Protein AF-A0AAW6MCD8-F1 (afdb_monomer_lite)

Structure (mmCIF, N/CA/C/O backbone):
data_AF-A0AAW6MCD8-F1
#
_entry.id   AF-A0AAW6MCD8-F1
#
loop_
_atom_site.group_PDB
_atom_site.id
_atom_site.type_symbol
_atom_site.label_atom_id
_atom_site.label_alt_id
_atom_site.label_comp_id
_atom_site.label_asym_id
_atom_site.label_entity_id
_atom_site.label_seq_id
_atom_site.pdbx_PDB_ins_code
_atom_site.Cartn_x
_atom_site.Cartn_y
_atom_site.Cartn_z
_atom_site.occupancy
_atom_site.B_iso_or_equiv
_atom_site.auth_seq_id
_atom_site.auth_comp_id
_atom_site.auth_asym_id
_atom_site.auth_atom_id
_atom_site.pdbx_PDB_model_num
ATOM 1 N N . ASN A 1 1 ? 3.191 3.918 10.130 1.00 92.19 1 ASN A N 1
ATOM 2 C CA . ASN A 1 1 ? 4.399 4.742 10.336 1.00 92.19 1 ASN A CA 1
ATOM 3 C C . ASN A 1 1 ? 5.266 4.048 11.384 1.00 92.19 1 ASN A C 1
ATOM 5 O O . ASN A 1 1 ? 4.896 4.081 12.546 1.00 92.19 1 ASN A O 1
ATOM 9 N N . PRO A 1 2 ? 6.388 3.410 11.004 1.00 92.88 2 PRO A N 1
ATOM 10 C CA . PRO A 1 2 ? 7.155 2.525 11.894 1.00 92.88 2 PRO A CA 1
ATOM 11 C C . PRO A 1 2 ? 7.720 3.162 13.170 1.00 92.88 2 PRO A C 1
ATOM 13 O O . PRO A 1 2 ? 8.092 2.442 14.091 1.00 92.88 2 PRO A O 1
ATOM 16 N N . LYS A 1 3 ? 7.855 4.493 13.210 1.00 96.44 3 LYS A N 1
ATOM 17 C CA . LYS A 1 3 ? 8.504 5.215 14.318 1.00 96.44 3 LYS A CA 1
ATOM 18 C C . LYS A 1 3 ? 7.532 5.999 15.191 1.00 96.44 3 LYS A C 1
ATOM 20 O O . LYS A 1 3 ? 7.942 6.496 16.232 1.00 96.44 3 LYS A O 1
ATOM 25 N N . GLU A 1 4 ? 6.279 6.105 14.767 1.00 96.19 4 GLU A N 1
ATOM 26 C CA . GLU A 1 4 ? 5.276 6.946 15.408 1.00 96.19 4 GLU A CA 1
ATOM 27 C C . GLU A 1 4 ? 4.125 6.085 15.915 1.00 96.19 4 GLU A C 1
ATOM 29 O O . GLU A 1 4 ? 3.681 5.163 15.231 1.00 96.19 4 GLU A O 1
ATOM 34 N N . THR A 1 5 ? 3.608 6.418 17.092 1.00 96.62 5 THR A N 1
ATOM 35 C CA . THR A 1 5 ? 2.380 5.822 17.642 1.00 96.62 5 THR A CA 1
ATOM 36 C C . THR A 1 5 ? 1.138 6.668 17.345 1.00 96.62 5 THR A C 1
ATOM 38 O O . THR A 1 5 ? 0.013 6.195 17.505 1.00 96.62 5 THR A O 1
ATOM 41 N N . GLU A 1 6 ? 1.322 7.903 16.867 1.00 97.00 6 GLU A N 1
ATOM 42 C CA . GLU A 1 6 ? 0.259 8.836 16.488 1.00 97.00 6 GLU A CA 1
ATOM 43 C C . GLU A 1 6 ? 0.716 9.741 15.332 1.00 97.00 6 GLU A C 1
ATOM 45 O O . GLU A 1 6 ? 1.864 10.179 15.288 1.00 97.00 6 GLU A O 1
ATOM 50 N N . VAL A 1 7 ? -0.182 10.046 14.392 1.00 94.50 7 VAL A N 1
ATOM 51 C CA . VAL A 1 7 ? 0.023 11.039 13.328 1.00 94.50 7 VAL A CA 1
ATOM 52 C C . VAL A 1 7 ? -1.211 11.934 13.263 1.00 94.50 7 VAL A C 1
ATOM 54 O O . VAL A 1 7 ? -2.313 11.450 13.030 1.00 94.50 7 VAL A O 1
ATOM 57 N N . GLN A 1 8 ? -1.033 13.245 13.455 1.00 92.19 8 GLN A N 1
ATOM 58 C CA . GLN A 1 8 ? -2.122 14.239 13.415 1.00 92.19 8 GLN A CA 1
ATOM 59 C C . GLN A 1 8 ? -3.315 13.901 14.341 1.00 92.19 8 GLN A C 1
ATOM 61 O O . GLN A 1 8 ? -4.468 14.123 13.978 1.00 92.19 8 GLN A O 1
ATOM 66 N N . GLY A 1 9 ? -3.060 13.348 15.533 1.00 93.88 9 GLY A N 1
ATOM 67 C CA . GLY A 1 9 ? -4.118 12.955 16.474 1.00 93.88 9 GLY A CA 1
ATOM 68 C C . GLY A 1 9 ? -4.813 11.629 16.145 1.00 93.88 9 GLY A C 1
ATOM 69 O O . GLY A 1 9 ? -5.783 11.270 16.810 1.00 93.88 9 GLY A O 1
ATOM 70 N N . VAL A 1 10 ? -4.343 10.898 15.129 1.00 93.38 10 VAL A N 1
ATOM 71 C CA . VAL A 1 10 ? -4.854 9.577 14.742 1.00 93.38 10 VAL A CA 1
ATOM 72 C C . VAL A 1 10 ? -3.832 8.508 15.110 1.00 93.38 10 VAL A C 1
ATOM 74 O O . VAL A 1 10 ? -2.637 8.672 14.858 1.00 93.38 10 VAL A O 1
ATOM 77 N N . THR A 1 11 ? -4.294 7.396 15.686 1.00 96.56 11 THR A N 1
ATOM 78 C CA . THR A 1 11 ? -3.442 6.247 16.020 1.00 96.56 11 THR A CA 1
ATOM 79 C C . THR A 1 11 ? -2.658 5.778 14.799 1.00 96.56 11 THR A C 1
ATOM 81 O O . THR A 1 11 ? -3.231 5.501 13.745 1.00 96.56 11 THR A O 1
ATOM 84 N N . ALA A 1 12 ? -1.341 5.671 14.956 1.00 97.12 12 ALA A N 1
ATOM 85 C CA . ALA A 1 12 ? -0.454 5.157 13.930 1.00 97.12 12 ALA A CA 1
ATOM 86 C C . ALA A 1 12 ? 0.020 3.749 14.295 1.00 97.12 12 ALA A C 1
ATOM 88 O O . ALA A 1 12 ? 0.367 3.459 15.438 1.00 97.12 12 ALA A O 1
ATOM 89 N N . TYR A 1 13 ? 0.049 2.885 13.286 1.00 96.75 13 TYR A N 1
ATOM 90 C CA . TYR A 1 13 ? 0.527 1.512 13.392 1.00 96.75 13 TYR A CA 1
ATOM 91 C C . TYR A 1 13 ? 1.911 1.398 12.760 1.00 96.75 13 TYR A C 1
ATOM 93 O O . TYR A 1 13 ? 2.189 2.057 11.748 1.00 96.75 13 TYR A O 1
ATOM 101 N N . ALA A 1 14 ? 2.786 0.590 13.355 1.00 95.56 14 ALA A N 1
ATOM 102 C CA . ALA A 1 14 ? 4.151 0.435 12.867 1.00 95.56 14 ALA A CA 1
ATOM 103 C C . ALA A 1 14 ? 4.191 -0.342 11.543 1.00 95.56 14 ALA A C 1
ATOM 105 O O . ALA A 1 14 ? 4.934 0.044 10.638 1.00 95.56 14 ALA A O 1
ATOM 106 N N . ASP A 1 15 ? 3.339 -1.360 11.426 1.00 95.25 15 ASP A N 1
ATOM 107 C CA . ASP A 1 15 ? 3.217 -2.241 10.271 1.00 95.25 15 ASP A CA 1
ATOM 108 C C . ASP A 1 15 ? 1.764 -2.294 9.762 1.00 95.25 15 ASP A C 1
ATOM 110 O O . ASP A 1 15 ? 0.811 -2.078 10.516 1.00 95.25 15 ASP A O 1
ATOM 114 N N . VAL A 1 16 ? 1.584 -2.591 8.472 1.00 94.25 16 VAL A N 1
ATOM 115 C CA . VAL A 1 16 ? 0.255 -2.795 7.871 1.00 94.25 16 VAL A CA 1
ATOM 116 C C . VAL A 1 16 ? -0.463 -4.006 8.471 1.00 94.25 16 VAL A C 1
ATOM 118 O O . VAL A 1 16 ? -1.684 -4.051 8.461 1.00 94.25 16 VAL A O 1
ATOM 121 N N . LYS A 1 17 ? 0.259 -4.959 9.063 1.00 94.19 17 LYS A N 1
ATOM 122 C CA . LYS A 1 17 ? -0.305 -6.118 9.771 1.00 94.19 17 LYS A CA 1
ATOM 123 C C . LYS A 1 17 ? -1.056 -5.758 11.041 1.00 94.19 17 LYS A C 1
ATOM 125 O O . LYS A 1 17 ? -1.927 -6.517 11.465 1.00 94.19 17 LYS A O 1
ATOM 130 N N . ASP A 1 18 ? -0.757 -4.611 11.632 1.00 95.62 18 ASP A N 1
ATOM 131 C CA . ASP A 1 18 ? -1.333 -4.219 12.916 1.00 95.62 18 ASP A CA 1
ATOM 132 C C . ASP A 1 18 ? -2.621 -3.396 12.755 1.00 95.62 18 ASP A C 1
ATOM 134 O O . ASP A 1 18 ? -3.325 -3.154 13.736 1.00 95.62 18 ASP A O 1
ATOM 138 N N . ILE A 1 19 ? -2.951 -2.974 11.528 1.00 95.56 19 ILE A N 1
ATOM 139 C CA . ILE A 1 19 ? -4.151 -2.173 11.259 1.00 95.56 19 ILE A CA 1
ATOM 140 C C . ILE A 1 19 ? -5.426 -3.036 11.351 1.00 95.56 19 ILE A C 1
ATOM 142 O O . ILE A 1 19 ? -5.369 -4.249 11.107 1.00 95.56 19 ILE A O 1
ATOM 146 N N . PRO A 1 20 ? -6.590 -2.445 11.675 1.00 96.38 20 PRO A N 1
ATOM 147 C CA . PRO A 1 20 ? -7.880 -3.125 11.551 1.00 96.38 20 PRO A CA 1
ATOM 148 C C . PRO A 1 20 ? -8.265 -3.371 10.085 1.00 96.38 20 PRO A C 1
ATOM 150 O O . PRO A 1 20 ? -7.732 -2.729 9.179 1.00 96.38 20 PRO A O 1
ATOM 153 N N . ASP A 1 21 ? -9.239 -4.251 9.852 1.00 97.25 21 ASP A N 1
ATOM 154 C CA . ASP A 1 21 ? -9.819 -4.451 8.518 1.00 97.25 21 ASP A CA 1
ATOM 155 C C . ASP A 1 21 ? -10.233 -3.111 7.898 1.00 97.25 21 ASP A C 1
ATOM 157 O O . ASP A 1 21 ? -10.821 -2.251 8.560 1.00 97.25 21 ASP A O 1
ATOM 161 N N . THR A 1 22 ? -9.868 -2.916 6.633 1.00 95.50 22 THR A N 1
ATOM 162 C CA . THR A 1 22 ? -9.968 -1.631 5.940 1.00 95.50 22 THR A CA 1
ATO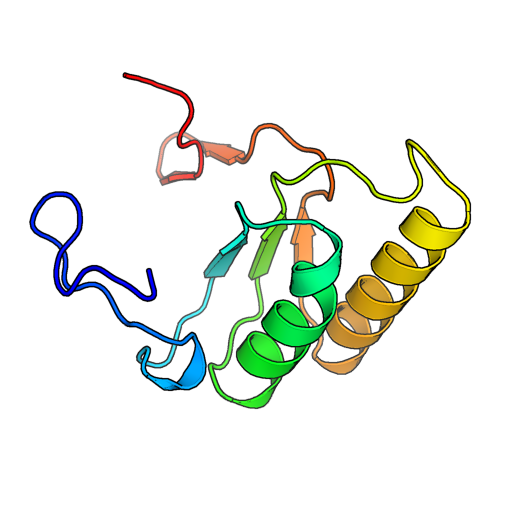M 163 C C . THR A 1 22 ? -10.317 -1.859 4.471 1.00 95.50 22 THR A C 1
ATOM 165 O O . THR A 1 22 ? -9.872 -2.818 3.856 1.00 95.50 22 THR A O 1
ATOM 168 N N . GLU A 1 23 ? -11.092 -0.955 3.874 1.00 95.38 23 GLU A N 1
ATOM 169 C CA . GLU A 1 23 ? -11.582 -1.117 2.496 1.00 95.38 23 GLU A CA 1
ATOM 170 C C . GLU A 1 23 ? -10.667 -0.462 1.443 1.00 95.38 23 GLU A C 1
ATOM 172 O O . GLU A 1 23 ? -10.540 -0.965 0.322 1.00 95.38 23 GLU A O 1
ATOM 177 N N . LEU A 1 24 ? -10.004 0.644 1.808 1.00 95.25 24 LEU A N 1
ATOM 178 C CA . LEU A 1 24 ? -9.173 1.482 0.936 1.00 95.25 24 LEU A CA 1
ATOM 179 C C . LEU A 1 24 ? -7.787 1.710 1.547 1.00 95.25 24 LEU A C 1
ATOM 181 O O . LEU A 1 24 ? -7.677 2.164 2.685 1.00 95.25 24 LEU A O 1
ATOM 185 N N . ALA A 1 25 ? -6.738 1.501 0.753 1.00 96.12 25 ALA A N 1
ATOM 186 C CA . ALA A 1 25 ? -5.373 1.871 1.105 1.00 96.12 25 ALA A CA 1
ATOM 187 C C . ALA A 1 25 ? -4.799 2.914 0.142 1.00 96.12 25 ALA A C 1
ATOM 189 O O . ALA A 1 25 ? -4.907 2.790 -1.079 1.00 96.12 25 ALA A O 1
ATOM 190 N N . ILE A 1 26 ? -4.129 3.921 0.706 1.00 95.56 26 ILE A N 1
ATOM 191 C CA . ILE A 1 26 ? -3.396 4.932 -0.056 1.00 95.56 26 ILE A CA 1
ATOM 192 C C . ILE A 1 26 ? -1.914 4.788 0.270 1.00 95.56 26 ILE A C 1
ATOM 194 O O . ILE A 1 26 ? -1.505 4.948 1.421 1.00 95.56 26 ILE A O 1
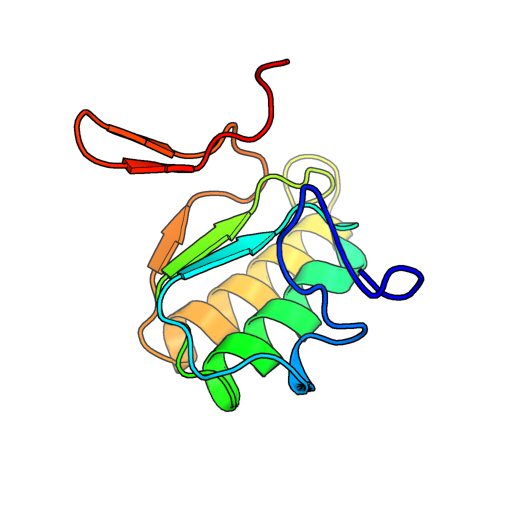ATOM 198 N N . LEU A 1 27 ? -1.108 4.459 -0.736 1.00 96.00 27 LEU A N 1
ATOM 199 C CA . LEU A 1 27 ? 0.311 4.180 -0.572 1.00 96.00 27 LEU A CA 1
ATOM 200 C C . LEU A 1 27 ? 1.135 5.399 -0.991 1.00 96.00 27 LEU A C 1
ATOM 202 O O . LEU A 1 27 ? 1.123 5.816 -2.149 1.00 96.00 27 LEU A O 1
ATOM 206 N N . ALA A 1 28 ? 1.880 5.925 -0.020 1.00 94.69 28 ALA A N 1
ATOM 207 C CA . ALA A 1 28 ? 2.870 6.989 -0.169 1.00 94.69 28 ALA A CA 1
ATOM 208 C C . ALA A 1 28 ? 4.213 6.540 0.441 1.00 94.69 28 ALA A C 1
ATOM 210 O O . ALA A 1 28 ? 4.745 7.153 1.366 1.00 94.69 28 ALA A O 1
ATOM 211 N N . ILE A 1 29 ? 4.714 5.398 -0.032 1.00 95.31 29 ILE A N 1
ATOM 212 C CA . ILE A 1 29 ? 5.945 4.725 0.426 1.00 95.31 29 ILE A CA 1
ATOM 213 C C . ILE A 1 29 ? 6.871 4.448 -0.772 1.00 95.31 29 ILE A C 1
ATOM 215 O O . ILE A 1 29 ? 6.400 4.524 -1.903 1.00 95.31 29 ILE A O 1
ATOM 219 N N . PRO A 1 30 ? 8.165 4.127 -0.596 1.00 95.94 30 PRO A N 1
ATOM 220 C CA . PRO A 1 30 ? 9.039 3.799 -1.728 1.00 95.94 30 PRO A CA 1
ATOM 221 C C . PRO A 1 30 ? 8.448 2.704 -2.633 1.00 95.94 30 PRO A C 1
ATOM 223 O O . PRO A 1 30 ? 7.914 1.721 -2.118 1.00 95.94 30 PRO A O 1
ATOM 226 N N . ALA A 1 31 ? 8.569 2.849 -3.959 1.00 96.62 31 ALA A N 1
ATOM 227 C CA . ALA A 1 31 ? 7.965 1.940 -4.944 1.00 96.62 31 ALA A CA 1
ATOM 228 C C . ALA A 1 31 ? 8.310 0.463 -4.701 1.00 96.62 31 ALA A C 1
ATOM 230 O O . ALA A 1 31 ? 7.455 -0.410 -4.821 1.00 96.62 31 ALA A O 1
ATOM 231 N N . GLN A 1 32 ? 9.541 0.183 -4.266 1.00 97.00 32 GLN A N 1
ATOM 232 C CA . GLN A 1 32 ? 10.024 -1.171 -3.978 1.00 97.00 32 GLN A CA 1
ATOM 233 C C . GLN A 1 32 ? 9.243 -1.859 -2.850 1.00 97.00 32 GLN A C 1
ATOM 235 O O . GLN A 1 32 ? 9.216 -3.083 -2.787 1.00 97.00 32 GLN A O 1
ATOM 240 N N . MET A 1 33 ? 8.617 -1.085 -1.960 1.00 97.44 33 MET A N 1
ATOM 241 C CA . MET A 1 33 ? 7.820 -1.601 -0.846 1.00 97.44 33 MET A CA 1
ATOM 242 C C . MET A 1 33 ? 6.341 -1.780 -1.208 1.00 97.44 33 MET A C 1
ATOM 244 O O . MET A 1 33 ? 5.609 -2.431 -0.465 1.00 97.44 33 MET A O 1
ATOM 248 N N . CYS A 1 34 ? 5.878 -1.195 -2.317 1.00 97.81 34 CYS A N 1
ATOM 249 C CA . CYS A 1 34 ? 4.467 -1.218 -2.688 1.00 97.81 34 CYS A CA 1
ATOM 250 C C . CYS A 1 34 ? 3.929 -2.631 -2.974 1.00 97.81 34 CYS A C 1
ATOM 252 O O . CYS A 1 34 ? 2.875 -2.934 -2.422 1.00 97.81 34 CYS A O 1
ATOM 254 N N . PRO A 1 35 ? 4.599 -3.515 -3.745 1.00 98.25 35 PRO A N 1
ATOM 255 C CA . PRO A 1 35 ? 4.047 -4.840 -4.045 1.00 98.25 35 PRO A CA 1
ATOM 256 C C . PRO A 1 35 ? 3.747 -5.670 -2.793 1.00 98.25 35 PRO A C 1
ATOM 258 O O . PRO A 1 35 ? 2.656 -6.219 -2.660 1.00 98.25 35 PRO A O 1
ATOM 261 N N . ASP A 1 36 ? 4.685 -5.707 -1.844 1.00 98.06 36 ASP A N 1
ATOM 262 C CA . ASP A 1 36 ? 4.531 -6.495 -0.619 1.00 98.06 36 ASP A CA 1
ATOM 263 C C . ASP A 1 36 ? 3.436 -5.905 0.284 1.00 98.06 36 ASP A C 1
ATOM 265 O O . ASP A 1 36 ? 2.639 -6.642 0.860 1.00 98.06 36 ASP A O 1
ATOM 269 N N . ALA A 1 37 ? 3.344 -4.571 0.359 1.00 97.81 37 ALA A N 1
ATOM 270 C CA . ALA A 1 37 ? 2.273 -3.905 1.094 1.00 97.81 37 ALA A CA 1
ATOM 271 C C . ALA A 1 37 ? 0.890 -4.175 0.477 1.00 97.81 37 ALA A C 1
ATOM 273 O O . ALA A 1 37 ? -0.063 -4.411 1.215 1.00 97.81 37 ALA A O 1
ATOM 274 N N . VAL A 1 38 ? 0.765 -4.154 -0.856 1.00 98.38 38 VAL A N 1
ATOM 275 C CA . VAL A 1 38 ? -0.507 -4.412 -1.554 1.00 98.38 38 VAL A CA 1
ATOM 276 C C . VAL A 1 38 ? -0.964 -5.857 -1.340 1.00 98.38 38 VAL A C 1
ATOM 278 O O . VAL A 1 38 ? -2.133 -6.066 -1.022 1.00 98.38 38 VAL A O 1
ATOM 281 N N . GLU A 1 39 ? -0.063 -6.841 -1.443 1.00 98.50 39 GLU A N 1
ATOM 282 C CA . GLU A 1 39 ? -0.393 -8.253 -1.181 1.00 98.50 39 GLU A CA 1
ATOM 283 C C . GLU A 1 39 ? -0.869 -8.464 0.255 1.00 98.50 39 GLU A C 1
ATOM 285 O O . GLU A 1 39 ? -1.926 -9.056 0.458 1.00 98.50 39 GLU A O 1
ATOM 290 N N . GLU A 1 40 ? -0.142 -7.940 1.243 1.00 98.19 40 GLU A N 1
ATOM 291 C CA . GLU A 1 40 ? -0.502 -8.083 2.657 1.00 98.19 40 GLU A CA 1
ATOM 292 C C . GLU A 1 40 ? -1.866 -7.443 2.962 1.00 98.19 40 GLU A C 1
ATOM 294 O O . GLU A 1 40 ? -2.734 -8.055 3.585 1.00 98.19 40 GLU A O 1
ATOM 299 N N . LEU A 1 41 ? -2.092 -6.220 2.475 1.00 98.50 41 LEU A N 1
ATOM 300 C CA . LEU A 1 41 ? -3.349 -5.499 2.671 1.00 98.50 41 LEU A CA 1
ATOM 301 C C . LEU A 1 41 ? -4.536 -6.211 2.003 1.00 98.50 41 LEU A C 1
ATOM 303 O O . LEU A 1 41 ? -5.627 -6.275 2.576 1.00 98.50 41 LEU A O 1
ATOM 307 N N . ALA A 1 42 ? -4.337 -6.761 0.804 1.00 98.31 42 ALA A N 1
ATOM 308 C CA . ALA A 1 42 ? -5.380 -7.492 0.096 1.00 98.31 42 ALA A CA 1
ATOM 309 C C . ALA A 1 42 ? -5.678 -8.853 0.748 1.00 98.31 42 ALA A C 1
ATOM 311 O O . ALA A 1 42 ? -6.848 -9.234 0.862 1.00 98.31 42 ALA A O 1
ATOM 312 N N . ALA A 1 43 ? -4.646 -9.575 1.183 1.00 98.12 43 ALA A N 1
ATOM 313 C CA . ALA A 1 43 ? -4.778 -10.902 1.770 1.00 98.12 43 ALA A CA 1
ATOM 314 C C . ALA A 1 43 ? -5.391 -10.851 3.176 1.00 98.12 43 ALA A C 1
ATOM 316 O O . ALA A 1 43 ? -6.369 -11.546 3.450 1.00 98.12 43 ALA A O 1
ATOM 317 N N . GLU A 1 44 ? -4.851 -9.993 4.042 1.00 97.81 44 GLU A N 1
ATOM 318 C CA . GLU A 1 44 ? -5.094 -10.061 5.487 1.00 97.81 44 GLU A CA 1
ATOM 319 C C . GLU A 1 44 ? -5.976 -8.924 6.013 1.00 97.81 44 GLU A C 1
ATOM 321 O O . GLU A 1 44 ? -6.537 -9.047 7.098 1.00 97.81 44 GLU A O 1
ATOM 326 N N . LYS A 1 45 ? -6.119 -7.814 5.270 1.00 97.81 45 LYS A N 1
ATOM 327 C CA . LYS A 1 45 ? -6.828 -6.601 5.739 1.00 97.81 45 LYS A CA 1
ATOM 328 C C . LYS A 1 45 ? -8.088 -6.249 4.965 1.00 97.81 45 LYS A C 1
ATOM 330 O O . LYS A 1 45 ? -8.666 -5.196 5.211 1.00 97.81 45 LYS A O 1
ATOM 335 N N . GLN A 1 46 ? -8.529 -7.135 4.068 1.00 96.81 46 GLN A N 1
ATOM 336 C CA . GLN A 1 46 ? -9.736 -6.974 3.244 1.00 96.81 46 GLN A CA 1
ATOM 337 C C . GLN A 1 46 ? -9.717 -5.743 2.322 1.00 96.81 46 GLN A C 1
ATOM 339 O O . GLN A 1 46 ? -10.762 -5.334 1.815 1.00 96.81 46 GLN A O 1
ATOM 344 N N . VAL A 1 47 ? -8.537 -5.183 2.038 1.00 98.38 47 VAL A N 1
ATOM 345 C CA . VAL A 1 47 ? -8.438 -4.020 1.154 1.00 98.38 47 VAL A CA 1
ATOM 346 C C . VAL A 1 47 ? -8.758 -4.441 -0.277 1.00 98.38 47 VAL A C 1
ATOM 348 O O . VAL A 1 47 ? -8.184 -5.393 -0.815 1.00 98.38 47 VAL A O 1
ATOM 351 N N . ARG A 1 48 ? -9.692 -3.721 -0.903 1.00 98.38 48 ARG A N 1
ATOM 352 C CA . ARG A 1 48 ? -10.107 -3.935 -2.300 1.00 98.38 48 ARG A CA 1
ATOM 353 C C . ARG A 1 48 ? -9.992 -2.678 -3.153 1.00 98.38 48 ARG A C 1
ATOM 355 O O . ARG A 1 48 ? -10.198 -2.748 -4.358 1.00 98.38 48 ARG A O 1
ATOM 362 N N . ALA A 1 49 ? -9.615 -1.547 -2.566 1.00 97.75 49 ALA A N 1
ATOM 363 C CA . ALA A 1 49 ? -9.294 -0.333 -3.298 1.00 97.75 49 ALA A CA 1
ATOM 364 C C . ALA A 1 49 ? -7.889 0.156 -2.935 1.00 97.75 49 ALA A C 1
ATOM 366 O O . ALA A 1 49 ? -7.550 0.294 -1.760 1.00 97.75 49 ALA A O 1
ATOM 367 N N . PHE A 1 50 ? -7.088 0.453 -3.953 1.00 97.81 50 PHE A N 1
ATOM 368 C CA . PHE A 1 50 ? -5.731 0.960 -3.805 1.00 97.81 50 PHE A CA 1
ATOM 369 C C . PHE A 1 50 ? -5.555 2.266 -4.573 1.00 97.81 50 PHE A C 1
ATOM 371 O O . PHE A 1 50 ? -5.976 2.394 -5.723 1.00 97.81 50 PHE A O 1
ATOM 378 N N . ILE A 1 51 ? -4.887 3.228 -3.946 1.00 96.44 51 ILE A N 1
ATOM 379 C CA . ILE A 1 51 ? -4.396 4.444 -4.594 1.00 96.44 51 ILE A CA 1
ATOM 380 C C . ILE A 1 51 ? -2.897 4.512 -4.337 1.00 96.44 51 ILE A C 1
ATOM 382 O O . ILE A 1 51 ? -2.474 4.641 -3.190 1.00 96.44 51 ILE A O 1
ATOM 386 N N . ILE A 1 52 ? -2.080 4.427 -5.381 1.00 96.94 52 ILE A N 1
ATOM 387 C CA . ILE A 1 52 ? -0.622 4.487 -5.240 1.00 96.94 52 ILE A CA 1
ATOM 388 C C . ILE A 1 52 ? -0.141 5.838 -5.765 1.00 96.94 52 ILE A C 1
ATOM 390 O O . ILE A 1 52 ? -0.206 6.122 -6.961 1.00 96.94 52 ILE A O 1
ATOM 394 N N . LEU A 1 53 ? 0.320 6.686 -4.842 1.00 94.94 53 LEU A N 1
ATOM 395 C CA . LEU A 1 53 ? 0.848 8.018 -5.155 1.00 94.94 53 LEU A CA 1
ATOM 396 C C . LEU A 1 53 ? 2.305 7.954 -5.620 1.00 94.94 53 LEU A C 1
ATOM 398 O O . LEU A 1 53 ? 2.758 8.800 -6.385 1.00 94.94 53 LEU A O 1
ATOM 402 N N . SER A 1 54 ? 3.039 6.961 -5.126 1.00 94.81 54 SER A N 1
ATOM 403 C CA . SER A 1 54 ? 4.472 6.810 -5.344 1.00 94.81 54 SER A CA 1
ATOM 404 C C . SER A 1 54 ? 4.846 6.723 -6.825 1.00 94.81 54 SER A C 1
ATOM 406 O O . SER A 1 54 ? 4.155 6.068 -7.604 1.00 94.81 54 SER A O 1
ATOM 408 N N . ALA A 1 55 ? 5.958 7.374 -7.169 1.00 92.38 55 ALA A N 1
ATOM 409 C CA . ALA A 1 55 ? 6.663 7.257 -8.447 1.00 92.38 55 ALA A CA 1
ATOM 410 C C . ALA A 1 55 ? 7.789 6.210 -8.353 1.00 92.38 55 ALA A C 1
ATOM 412 O O . ALA A 1 55 ? 8.069 5.701 -7.262 1.00 92.38 55 ALA A O 1
ATOM 413 N N . GLY A 1 56 ? 8.477 5.954 -9.462 1.00 92.19 56 GLY A N 1
ATOM 414 C CA . GLY A 1 56 ? 9.608 5.031 -9.564 1.00 92.19 56 GLY A CA 1
ATOM 415 C C . GLY A 1 56 ? 9.236 3.666 -10.135 1.00 92.19 56 GLY A C 1
ATOM 416 O O . GLY A 1 56 ? 9.898 2.674 -9.815 1.00 92.19 56 GLY A O 1
ATOM 417 N N . PHE A 1 57 ? 8.170 3.601 -10.931 1.00 95.00 57 PHE A N 1
ATOM 418 C CA . PHE A 1 57 ? 7.669 2.376 -11.537 1.00 95.00 57 PHE A CA 1
ATOM 419 C C . PHE A 1 57 ? 8.009 2.305 -13.043 1.00 95.00 57 PHE A C 1
ATOM 421 O O . PHE A 1 57 ? 9.141 2.619 -13.442 1.00 95.00 57 PHE A O 1
ATOM 428 N N . GLY A 1 58 ? 7.090 1.810 -13.881 1.00 90.00 58 GLY A N 1
ATOM 429 C CA . GLY A 1 58 ? 7.311 1.568 -15.308 1.00 90.00 58 GLY A CA 1
ATOM 430 C C . GLY A 1 58 ? 7.526 2.847 -16.116 1.00 90.00 58 GLY A C 1
ATOM 431 O O . GLY A 1 58 ? 8.093 2.805 -17.208 1.00 90.00 58 GLY A O 1
ATOM 432 N N . GLU A 1 59 ? 7.141 3.995 -15.563 1.00 88.31 59 GLU A N 1
ATOM 433 C CA . GLU A 1 59 ? 7.422 5.315 -16.113 1.00 88.31 59 GLU A CA 1
ATOM 434 C C . GLU A 1 59 ? 8.913 5.685 -16.067 1.00 88.31 59 GLU A C 1
ATOM 436 O O . GLU A 1 59 ? 9.355 6.502 -16.877 1.00 88.31 59 GLU A O 1
ATOM 441 N N . GLU A 1 60 ? 9.695 5.086 -15.159 1.00 84.44 60 GLU A N 1
ATOM 442 C CA . GLU A 1 60 ? 11.126 5.379 -15.002 1.00 84.44 60 GLU A CA 1
ATOM 443 C C . GLU A 1 60 ? 12.038 4.263 -15.524 1.00 84.44 60 GLU A C 1
ATOM 445 O O . GLU A 1 60 ? 13.053 4.546 -16.169 1.00 84.44 60 GLU A O 1
ATOM 450 N N . THR A 1 61 ? 11.735 2.992 -15.223 1.00 92.94 61 THR A N 1
ATOM 451 C CA . THR A 1 61 ? 12.663 1.876 -15.486 1.00 92.94 61 THR A CA 1
ATOM 452 C C . THR A 1 61 ? 11.962 0.553 -15.802 1.00 92.94 61 THR A C 1
ATOM 454 O O . THR A 1 61 ? 10.812 0.328 -15.437 1.00 92.94 61 THR A O 1
ATOM 457 N N . HIS A 1 62 ? 12.695 -0.376 -16.429 1.00 95.12 62 HIS A N 1
ATOM 458 C CA . HIS A 1 62 ? 12.218 -1.748 -16.646 1.00 95.12 62 HIS A CA 1
ATOM 459 C C . HIS A 1 62 ? 11.950 -2.495 -15.330 1.00 95.12 62 HIS A C 1
ATOM 461 O O . HIS A 1 62 ? 10.923 -3.148 -15.199 1.00 95.12 62 HIS A O 1
ATOM 467 N N . GLU A 1 63 ? 12.838 -2.360 -14.341 1.00 95.25 63 GLU A N 1
ATOM 468 C CA . GLU A 1 63 ? 12.640 -2.954 -13.011 1.00 95.25 63 GLU A CA 1
ATOM 469 C C . GLU A 1 63 ? 11.392 -2.388 -12.324 1.00 95.25 63 GLU A C 1
ATOM 471 O O . GLU A 1 63 ? 10.649 -3.120 -11.678 1.00 95.25 63 GLU A O 1
ATOM 476 N N . GLY A 1 64 ? 11.125 -1.092 -12.506 1.00 96.19 64 GLY A N 1
ATOM 477 C CA . GLY A 1 64 ? 9.905 -0.452 -12.031 1.00 96.19 64 GLY A CA 1
ATOM 478 C C . GLY A 1 64 ? 8.642 -1.048 -12.657 1.00 96.19 64 GLY A C 1
ATOM 479 O O . GLY A 1 64 ? 7.679 -1.289 -11.935 1.00 96.19 64 GLY A O 1
ATOM 480 N N . ALA A 1 65 ? 8.664 -1.383 -13.952 1.00 96.31 65 ALA A N 1
ATOM 481 C CA . ALA A 1 65 ? 7.547 -2.069 -14.609 1.00 96.31 65 ALA A CA 1
ATOM 482 C C . ALA A 1 65 ? 7.276 -3.458 -13.998 1.00 96.31 65 ALA A C 1
ATOM 484 O O . ALA A 1 65 ? 6.123 -3.828 -13.805 1.00 96.31 65 ALA A O 1
ATOM 485 N N . LEU A 1 66 ? 8.318 -4.193 -13.590 1.00 97.94 66 LEU A N 1
ATOM 486 C CA . LEU A 1 66 ? 8.146 -5.472 -12.883 1.00 97.94 66 LEU A CA 1
ATOM 487 C C . LEU A 1 66 ? 7.471 -5.295 -11.512 1.00 97.94 66 LEU A C 1
ATOM 489 O O . LEU A 1 66 ? 6.768 -6.192 -11.044 1.00 97.94 66 LEU A O 1
ATOM 493 N N . LEU A 1 67 ? 7.671 -4.152 -10.848 1.00 97.88 67 LEU A N 1
ATOM 494 C CA . LEU A 1 67 ? 6.946 -3.830 -9.616 1.00 97.88 67 LEU A CA 1
ATOM 495 C C . LEU A 1 67 ? 5.461 -3.562 -9.901 1.00 97.88 67 LEU A C 1
ATOM 497 O O . LEU A 1 67 ? 4.621 -4.014 -9.123 1.00 97.88 67 LEU A O 1
ATOM 501 N N . GLU A 1 68 ? 5.132 -2.874 -11.000 1.00 96.31 68 GLU A N 1
ATOM 502 C CA . GLU A 1 68 ? 3.737 -2.671 -11.427 1.00 96.31 68 GLU A CA 1
ATOM 503 C C . GLU A 1 68 ? 3.051 -3.995 -11.736 1.00 96.31 68 GLU A C 1
ATOM 505 O O . GLU A 1 68 ? 1.950 -4.231 -11.245 1.00 96.31 68 GLU A O 1
ATOM 510 N N . ASP A 1 69 ? 3.718 -4.878 -12.482 1.00 97.94 69 ASP A N 1
ATOM 511 C CA . ASP A 1 69 ? 3.180 -6.189 -12.843 1.00 97.94 69 ASP A CA 1
ATOM 512 C C . ASP A 1 69 ? 2.817 -6.994 -11.591 1.00 97.94 69 ASP A C 1
ATOM 514 O O . ASP A 1 69 ? 1.705 -7.511 -11.490 1.00 97.94 69 ASP A O 1
ATOM 518 N N . ARG A 1 70 ? 3.694 -7.015 -10.576 1.00 98.38 70 ARG A N 1
ATOM 519 C CA . ARG A 1 70 ? 3.405 -7.671 -9.287 1.00 98.38 70 ARG A CA 1
ATOM 520 C C . ARG A 1 70 ? 2.194 -7.063 -8.576 1.00 98.38 70 ARG A C 1
ATOM 522 O O . ARG A 1 70 ? 1.392 -7.792 -8.002 1.00 98.38 70 ARG A O 1
ATOM 529 N N . ILE A 1 71 ? 2.051 -5.737 -8.602 1.00 98.44 71 ILE A N 1
ATOM 530 C CA . ILE A 1 71 ? 0.886 -5.057 -8.018 1.00 98.44 71 ILE A CA 1
ATOM 531 C C . ILE A 1 71 ? -0.385 -5.449 -8.779 1.00 98.44 71 ILE A C 1
ATOM 533 O O . ILE A 1 71 ? -1.395 -5.774 -8.158 1.00 98.44 71 ILE A O 1
ATOM 537 N N . LEU A 1 72 ? -0.343 -5.453 -10.113 1.00 97.94 72 LEU A N 1
ATOM 538 C CA . LEU A 1 72 ? -1.474 -5.829 -10.959 1.00 97.94 72 LEU A CA 1
ATOM 539 C C . LEU A 1 72 ? -1.870 -7.295 -10.767 1.00 97.94 72 LEU A C 1
ATOM 541 O O . LEU A 1 72 ? -3.061 -7.598 -10.721 1.00 97.94 72 LEU A O 1
ATOM 545 N N . GLU A 1 73 ? -0.908 -8.205 -10.621 1.00 98.56 73 GLU A N 1
ATOM 546 C CA . GLU A 1 73 ? -1.167 -9.611 -10.296 1.00 98.56 73 GLU A CA 1
ATOM 547 C C . GLU A 1 73 ? -1.980 -9.740 -9.005 1.00 98.56 73 GLU A C 1
ATOM 549 O O . GLU A 1 73 ? -3.024 -10.396 -9.001 1.00 98.56 73 GLU A O 1
ATOM 554 N N . THR A 1 74 ? -1.558 -9.067 -7.931 1.00 98.56 74 THR A N 1
ATOM 555 C CA . THR A 1 74 ? -2.291 -9.039 -6.660 1.00 98.56 74 THR A CA 1
ATOM 556 C C . THR A 1 74 ? -3.678 -8.415 -6.818 1.00 98.56 74 THR A C 1
ATOM 558 O O . THR A 1 74 ? -4.669 -8.993 -6.371 1.00 98.56 74 THR A O 1
ATOM 561 N N . VAL A 1 75 ? -3.781 -7.258 -7.476 1.00 98.25 75 VAL A N 1
ATOM 562 C CA . VAL A 1 75 ? -5.059 -6.555 -7.668 1.00 98.25 75 VAL A CA 1
ATOM 563 C C . VAL A 1 75 ? -6.066 -7.450 -8.395 1.00 98.25 75 VAL A C 1
ATOM 565 O O . VAL A 1 75 ? -7.197 -7.593 -7.938 1.00 98.25 75 VAL A O 1
ATOM 568 N N . ASN A 1 76 ? -5.639 -8.134 -9.457 1.00 98.38 76 ASN A N 1
ATOM 569 C CA . ASN A 1 76 ? -6.484 -9.078 -10.187 1.00 98.38 76 ASN A CA 1
ATOM 570 C C . ASN A 1 76 ? -6.813 -10.332 -9.360 1.00 98.38 76 ASN A C 1
ATOM 572 O O . ASN A 1 76 ? -7.950 -10.800 -9.374 1.00 98.38 76 ASN A O 1
ATOM 576 N N . LYS A 1 77 ? -5.839 -10.878 -8.619 1.00 98.62 77 LYS A N 1
ATOM 577 C CA . LYS A 1 77 ? -6.008 -12.072 -7.773 1.00 98.62 77 LYS A CA 1
ATOM 578 C C . LYS A 1 77 ? -7.101 -11.892 -6.718 1.00 98.62 77 LYS A C 1
ATOM 580 O O . LYS A 1 77 ? -7.822 -12.847 -6.437 1.00 98.62 77 LYS A O 1
ATOM 585 N N . TYR A 1 78 ? -7.212 -10.700 -6.134 1.00 98.38 78 TYR A N 1
ATOM 586 C CA . TYR A 1 78 ? -8.167 -10.409 -5.061 1.00 98.38 78 TYR A CA 1
ATOM 587 C C . TYR A 1 78 ? -9.398 -9.610 -5.512 1.00 98.38 78 TYR A C 1
ATOM 589 O O . TYR A 1 78 ? -10.153 -9.162 -4.651 1.00 98.38 78 TYR A O 1
ATOM 597 N N . ASP A 1 79 ? -9.613 -9.448 -6.823 1.00 98.19 79 ASP A N 1
ATOM 598 C CA . ASP A 1 79 ? -10.716 -8.654 -7.393 1.00 98.19 79 ASP A CA 1
ATOM 599 C C . ASP A 1 79 ? -10.772 -7.227 -6.810 1.00 98.19 79 ASP A C 1
ATOM 601 O O . ASP A 1 79 ? -11.803 -6.722 -6.365 1.00 98.19 79 ASP A O 1
ATOM 605 N N . ALA A 1 80 ? -9.598 -6.599 -6.728 1.00 98.44 80 ALA A N 1
ATOM 606 C CA . ALA A 1 80 ? -9.420 -5.246 -6.229 1.00 98.44 80 ALA A CA 1
ATOM 607 C C . ALA A 1 80 ? -9.376 -4.226 -7.380 1.00 98.44 80 ALA A C 1
ATOM 609 O O . ALA A 1 80 ? -9.271 -4.558 -8.558 1.00 98.44 80 ALA A O 1
ATOM 610 N N . SER A 1 81 ? -9.425 -2.945 -7.030 1.00 98.06 81 SER A N 1
ATOM 611 C CA . SER A 1 81 ? -9.273 -1.814 -7.946 1.00 98.06 81 SER A CA 1
ATOM 612 C C . SER A 1 81 ? -8.037 -0.989 -7.599 1.00 98.06 81 SER A C 1
ATOM 614 O O . SER A 1 81 ? -7.697 -0.834 -6.425 1.00 98.06 81 SER A O 1
ATOM 616 N N . LEU A 1 82 ? -7.398 -0.414 -8.619 1.00 97.44 82 LEU A N 1
ATOM 617 C CA . LEU A 1 82 ? -6.193 0.405 -8.488 1.00 97.44 82 LEU A CA 1
ATOM 618 C C . LEU A 1 82 ? -6.346 1.743 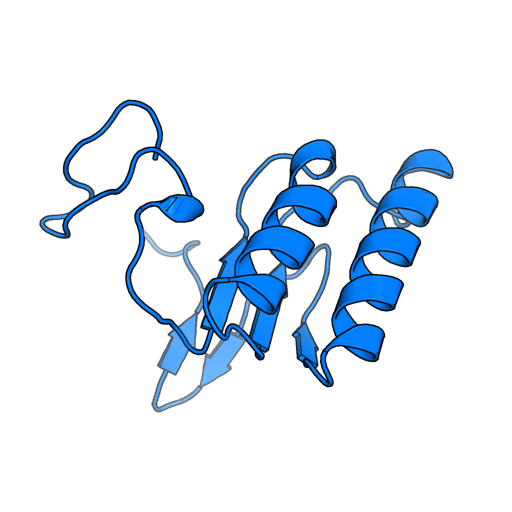-9.224 1.00 97.44 82 LEU A C 1
ATOM 620 O O . LEU A 1 82 ? -6.738 1.777 -10.389 1.00 97.44 82 LEU A O 1
ATOM 624 N N . ILE A 1 83 ? -5.978 2.835 -8.551 1.00 95.62 83 ILE A N 1
ATOM 625 C CA . ILE A 1 83 ? -5.666 4.133 -9.159 1.00 95.62 83 ILE A CA 1
ATOM 626 C C . ILE A 1 83 ? -4.159 4.375 -9.014 1.00 95.62 83 ILE A C 1
ATOM 628 O O . ILE A 1 83 ? -3.623 4.341 -7.904 1.00 95.62 83 ILE A O 1
ATOM 632 N N . GLY A 1 84 ? -3.488 4.654 -10.131 1.00 93.88 84 GLY A N 1
ATOM 633 C CA . GLY A 1 84 ? -2.030 4.771 -10.206 1.00 93.88 84 GLY A CA 1
ATOM 634 C C . GLY A 1 84 ? -1.367 3.500 -10.768 1.00 93.88 84 GLY A C 1
ATOM 635 O O . GLY A 1 84 ? -2.051 2.743 -11.461 1.00 93.88 84 GLY A O 1
ATOM 636 N N . PRO A 1 85 ? -0.073 3.251 -10.478 1.00 94.62 85 PRO A N 1
ATOM 637 C CA . PRO A 1 85 ? 0.809 4.079 -9.648 1.00 94.62 85 PRO A CA 1
ATOM 638 C C . PRO A 1 85 ? 1.151 5.434 -10.285 1.00 94.62 85 PRO A C 1
ATOM 640 O O . PRO A 1 85 ? 0.635 5.778 -11.346 1.00 94.62 85 PRO A O 1
ATOM 643 N N . TYR A 1 86 ? 1.953 6.240 -9.584 1.00 93.62 86 TYR A N 1
ATOM 644 C CA . TYR A 1 86 ? 2.333 7.594 -9.985 1.00 93.62 86 TYR A CA 1
ATOM 645 C C . TYR A 1 86 ? 1.134 8.507 -10.302 1.00 93.62 86 TYR A C 1
ATOM 647 O O . TYR A 1 86 ? 0.950 9.014 -11.410 1.00 93.62 86 TYR A O 1
ATOM 655 N N . CYS A 1 87 ? 0.287 8.734 -9.295 1.00 91.81 87 CYS A N 1
ATOM 656 C CA . CYS A 1 87 ? -0.867 9.623 -9.409 1.00 91.81 87 CYS A CA 1
ATOM 657 C C . CYS A 1 87 ? -0.901 10.692 -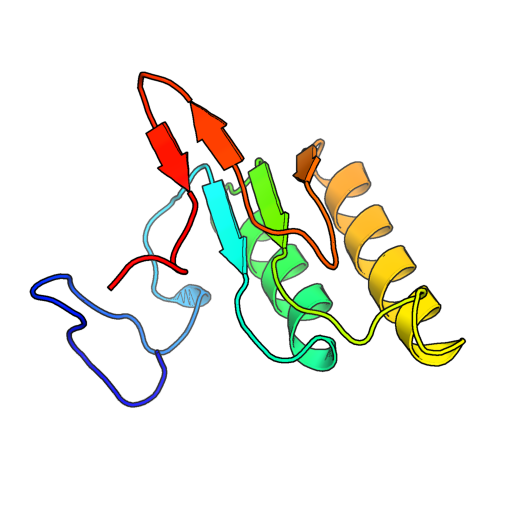8.307 1.00 91.81 87 CYS A C 1
ATOM 659 O O . CYS A 1 87 ? -0.206 10.610 -7.298 1.00 91.81 87 CYS A O 1
ATOM 661 N N . ILE A 1 88 ? -1.751 11.704 -8.490 1.00 88.56 88 ILE A N 1
ATOM 662 C CA . ILE A 1 88 ? -1.971 12.775 -7.501 1.00 88.56 88 ILE A CA 1
ATOM 663 C C . ILE A 1 88 ? -3.033 12.422 -6.445 1.00 88.56 88 ILE A C 1
ATOM 665 O O . ILE A 1 88 ? -3.310 13.225 -5.557 1.00 88.56 88 ILE A O 1
ATOM 669 N N . GLY A 1 89 ? -3.640 11.238 -6.549 1.00 88.56 89 GLY A N 1
ATOM 670 C CA . GLY A 1 89 ? -4.746 10.794 -5.705 1.00 88.56 89 GLY A CA 1
ATOM 671 C C . GLY A 1 89 ? -6.125 11.057 -6.311 1.00 88.56 89 GLY A C 1
ATOM 672 O O . GLY A 1 89 ? -6.270 11.266 -7.516 1.00 88.56 89 GLY A O 1
ATOM 673 N N . LEU A 1 90 ? -7.152 11.019 -5.461 1.00 88.19 90 LEU A N 1
ATOM 674 C CA . LEU A 1 90 ? -8.558 11.157 -5.849 1.00 88.19 90 LEU A CA 1
ATOM 675 C C . LEU A 1 90 ? -9.252 12.187 -4.961 1.00 88.19 90 LEU A C 1
ATOM 677 O O . LEU A 1 90 ? -9.184 12.111 -3.736 1.00 88.19 90 LEU A O 1
ATOM 681 N N . MET A 1 91 ? -9.982 13.114 -5.572 1.00 87.81 91 MET A N 1
ATOM 682 C CA . MET A 1 91 ? -10.828 14.062 -4.858 1.00 87.81 91 MET A CA 1
ATOM 683 C C . MET A 1 91 ? -12.221 14.062 -5.474 1.00 87.81 91 MET A C 1
ATOM 685 O O . MET A 1 91 ? -12.378 14.171 -6.689 1.00 87.81 91 MET A O 1
ATOM 689 N N . ASN A 1 92 ? -13.239 13.949 -4.632 1.00 84.50 92 ASN A N 1
ATOM 690 C CA . ASN A 1 92 ? -14.625 14.165 -5.008 1.00 84.50 92 ASN A CA 1
ATOM 691 C C . ASN A 1 92 ? -15.343 14.950 -3.901 1.00 84.50 92 ASN A C 1
ATOM 693 O O . ASN A 1 92 ? -14.782 15.204 -2.841 1.00 84.50 92 ASN A O 1
ATOM 697 N N . THR A 1 93 ? -16.598 15.326 -4.132 1.00 88.69 93 THR A N 1
ATOM 698 C CA . 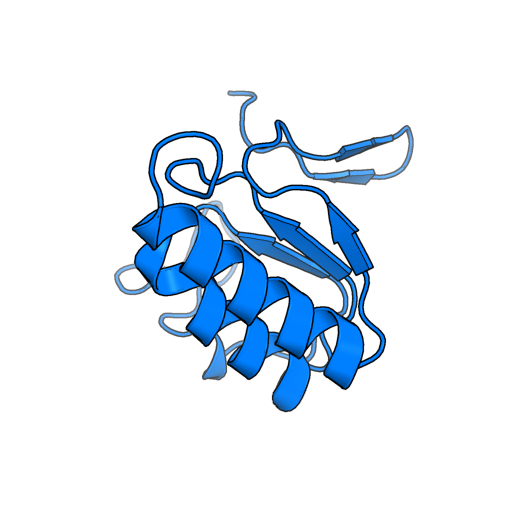THR A 1 93 ? -17.379 16.151 -3.192 1.00 88.69 93 THR A CA 1
ATOM 699 C C . THR A 1 93 ? -17.633 15.503 -1.827 1.00 88.69 93 THR A C 1
ATOM 701 O O . THR A 1 93 ? -18.092 16.183 -0.916 1.00 88.69 93 THR A O 1
ATOM 704 N N . LEU A 1 94 ?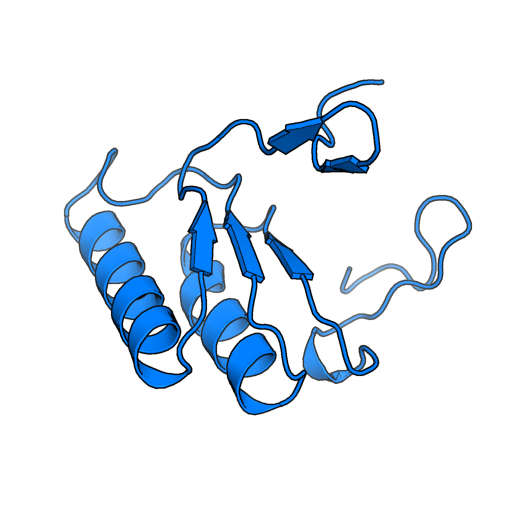 -17.402 14.197 -1.692 1.00 83.44 94 LEU A N 1
ATOM 705 C CA . LEU A 1 94 ? -17.663 13.404 -0.490 1.00 83.44 94 LEU A CA 1
ATOM 706 C C . LEU A 1 94 ? -16.385 12.831 0.141 1.00 83.44 94 LEU A C 1
ATOM 708 O O . LEU A 1 94 ? -16.434 12.347 1.269 1.00 83.44 94 LEU A O 1
ATOM 712 N N . HIS A 1 95 ? -15.258 12.842 -0.569 1.00 77.31 95 HIS A N 1
ATOM 713 C CA . HIS A 1 95 ? -14.046 12.152 -0.159 1.00 77.31 95 HIS A CA 1
ATOM 714 C C . HIS A 1 95 ? -12.796 12.776 -0.779 1.00 77.31 95 HIS A C 1
ATOM 716 O O . HIS A 1 95 ? -12.701 12.939 -1.998 1.00 77.31 95 HIS A O 1
ATOM 722 N N . HIS A 1 96 ? -11.812 13.086 0.065 1.00 75.56 96 HIS A N 1
ATOM 723 C CA . HIS A 1 96 ? -10.529 13.651 -0.338 1.00 75.56 96 HIS A CA 1
ATOM 724 C C . HIS A 1 96 ? -9.403 12.670 0.031 1.00 75.56 96 HIS A C 1
ATOM 726 O O . HIS A 1 96 ? -9.022 12.559 1.191 1.00 75.56 96 HIS A O 1
ATOM 732 N N . SER A 1 97 ? -8.865 11.979 -0.974 1.00 74.62 97 SER A N 1
ATOM 733 C CA . SER A 1 97 ? -7.684 11.105 -0.915 1.00 74.62 97 SER A CA 1
ATOM 734 C C . SER A 1 97 ? -6.483 11.797 -1.570 1.00 74.62 97 SER A C 1
ATOM 736 O O . SER A 1 97 ? -5.879 11.285 -2.513 1.00 74.62 97 SER A O 1
ATOM 738 N N . VAL A 1 98 ? -6.179 13.017 -1.125 1.00 71.81 98 VAL A N 1
ATOM 739 C CA . VAL A 1 98 ? -5.055 13.829 -1.614 1.00 71.81 98 VAL A CA 1
ATOM 740 C C . VAL A 1 98 ? -4.343 14.413 -0.400 1.00 71.81 98 VAL A C 1
ATOM 742 O O . VAL A 1 98 ? -4.926 15.206 0.332 1.00 71.81 98 VAL A O 1
ATOM 745 N N . PHE A 1 99 ? -3.084 14.027 -0.187 1.00 68.69 99 PHE A N 1
ATOM 746 C CA . PHE A 1 99 ? -2.283 14.442 0.978 1.00 68.69 99 PHE A CA 1
ATOM 747 C C . PHE A 1 99 ? -1.294 15.574 0.664 1.00 68.69 99 PHE A C 1
ATOM 749 O O . PHE A 1 99 ? -0.367 15.827 1.426 1.00 68.69 99 PHE A O 1
ATOM 756 N N . SER A 1 100 ? -1.464 16.239 -0.481 1.00 61.97 100 SER A N 1
ATOM 757 C CA . SER A 1 100 ? -0.567 17.289 -0.973 1.00 61.97 100 SER A CA 1
ATOM 758 C C . SER A 1 100 ? -1.055 18.715 -0.689 1.00 61.97 100 SER A C 1
ATOM 760 O O . SER A 1 100 ? -0.532 19.655 -1.286 1.00 61.97 100 SER A O 1
ATOM 762 N N . GLN A 1 101 ? -2.064 18.903 0.168 1.00 54.22 101 GLN A N 1
ATOM 763 C CA . GLN A 1 101 ? -2.438 20.234 0.657 1.00 54.22 101 GLN A CA 1
ATOM 764 C C . GLN A 1 101 ? -1.831 20.472 2.052 1.00 54.22 101 GLN A C 1
ATOM 766 O O . GLN A 1 101 ? -1.775 19.518 2.829 1.00 54.22 101 GLN A O 1
ATOM 771 N N . PRO A 1 102 ? -1.332 21.691 2.344 1.00 50.56 102 PRO A N 1
ATOM 772 C CA . PRO A 1 102 ? -0.839 22.056 3.671 1.00 50.56 102 PRO A CA 1
ATOM 773 C C . PRO A 1 102 ? -1.948 22.094 4.726 1.00 50.56 102 PRO A C 1
ATOM 775 O O . PRO A 1 102 ? -3.113 22.373 4.356 1.00 50.56 102 PRO A O 1
#

pLDDT: mean 93.14, std 8.74, range [50.56, 98.62]

Organism: NCBI:txid246787

Foldseek 3Di:
DLPDQDDPNHGDDNDPLVDAQDAEDEDPDELVCVLVSLLCCLPPRVHQEYEAQDDDAPVPDPVRPVSVVSNVVSNVVSVHYYDDNNDQADDDPVDDPGPPDD

Secondary structure (DSSP, 8-state):
-TT-SEETTEE--SSGGGSPP-SEEEE-S-GGGHHHHHHHHHHHS---EEEE----STTT-HHHHHHHHHHHHHHHHTT-EEE-SS---EEETTEEE-----

Radius of gyration: 13.66 Å; chains: 1; bounding box: 30×34×34 Å

Sequence (102 aa):
NPKETEVQGVTAYADVKDIPDTELAILAIPAQMCPDAVEELAAEKQVRAFIILSAGFGEETHEGALLEDRILETVNKYDASLIGPYCIGLMNTLHHSVFSQP

InterPro domains:
  IPR003781 CoA-binding [PF13380] (1-92)
  IPR036291 NAD(P)-binding domain superfamily [SSF51735] (1-95)